Protein AF-A0A2C4PSQ2-F1 (afdb_monomer_lite)

Structure (mmCIF, N/CA/C/O backbone):
data_AF-A0A2C4PSQ2-F1
#
_entry.id   AF-A0A2C4PSQ2-F1
#
loop_
_atom_site.group_PDB
_atom_site.id
_atom_site.type_symbol
_atom_site.label_atom_id
_atom_site.label_alt_id
_atom_site.label_comp_id
_atom_site.label_asym_id
_atom_site.label_entity_id
_atom_site.label_seq_id
_atom_site.pdbx_PDB_ins_code
_atom_site.Cartn_x
_atom_site.Cartn_y
_atom_site.Cartn_z
_atom_site.occupancy
_atom_site.B_iso_or_equiv
_atom_site.auth_seq_id
_atom_site.auth_comp_id
_atom_site.auth_asym_id
_atom_site.auth_atom_id
_atom_site.pdbx_PDB_model_num
ATOM 1 N N . ALA A 1 1 ? -8.269 -7.373 3.427 1.00 80.31 1 ALA A N 1
ATOM 2 C CA . ALA A 1 1 ? -7.452 -6.134 3.402 1.00 80.31 1 ALA A CA 1
ATOM 3 C C . ALA A 1 1 ? -6.664 -5.934 2.092 1.00 80.31 1 ALA A C 1
ATOM 5 O O . ALA A 1 1 ? -6.588 -4.801 1.629 1.00 80.31 1 ALA A O 1
ATOM 6 N N . TYR A 1 2 ? -6.143 -6.992 1.452 1.00 86.56 2 TYR A N 1
ATOM 7 C CA . TYR A 1 2 ? -5.355 -6.899 0.207 1.00 86.56 2 TYR A CA 1
ATOM 8 C C . TYR A 1 2 ? -6.114 -6.241 -0.962 1.00 86.56 2 TYR A C 1
ATOM 10 O O . TYR A 1 2 ? -5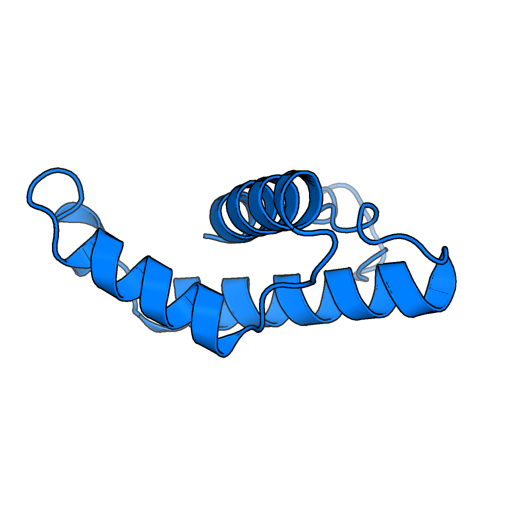.694 -5.209 -1.477 1.00 86.56 2 TYR A O 1
ATOM 18 N N . ASN A 1 3 ? -7.305 -6.752 -1.302 1.00 87.44 3 ASN A N 1
ATOM 19 C CA . ASN A 1 3 ? -8.130 -6.210 -2.396 1.00 87.44 3 ASN A CA 1
ATOM 20 C C . ASN A 1 3 ? -8.522 -4.739 -2.189 1.00 87.44 3 ASN A C 1
ATOM 22 O O . ASN A 1 3 ? -8.673 -3.985 -3.148 1.00 87.44 3 ASN A O 1
ATOM 26 N N . TYR A 1 4 ? -8.655 -4.309 -0.931 1.00 88.62 4 TYR A N 1
ATOM 27 C CA . TYR A 1 4 ? -8.880 -2.904 -0.610 1.00 88.62 4 TYR A CA 1
ATOM 28 C C . TYR A 1 4 ? -7.660 -2.046 -0.986 1.00 88.62 4 TYR A C 1
ATOM 3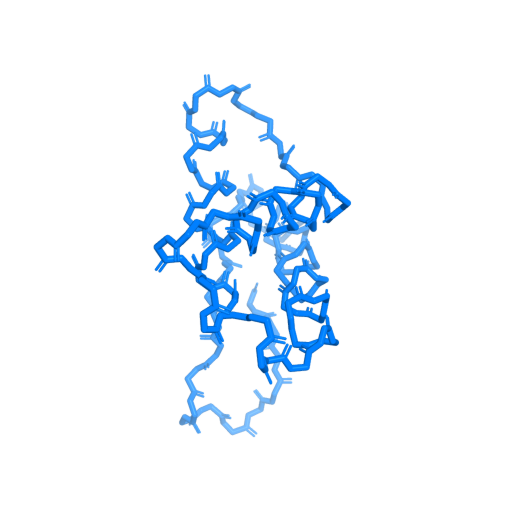0 O O . TYR A 1 4 ? -7.830 -0.996 -1.607 1.00 88.62 4 TYR A O 1
ATOM 38 N N . CYS A 1 5 ? -6.446 -2.507 -0.660 1.00 90.19 5 CYS A N 1
ATOM 39 C CA . CYS A 1 5 ? -5.198 -1.839 -1.034 1.00 90.19 5 CYS A CA 1
ATOM 40 C C . CYS A 1 5 ? -5.049 -1.756 -2.556 1.00 90.19 5 CYS A C 1
ATOM 42 O O . CYS A 1 5 ? -4.807 -0.666 -3.074 1.00 90.19 5 CYS A O 1
ATOM 44 N N . LYS A 1 6 ? -5.319 -2.864 -3.263 1.00 91.25 6 LYS A N 1
ATOM 45 C CA . LYS A 1 6 ? -5.337 -2.920 -4.730 1.00 91.25 6 LYS A CA 1
ATOM 46 C C . LYS A 1 6 ? -6.282 -1.889 -5.333 1.00 91.25 6 LYS A C 1
ATOM 48 O O . LYS A 1 6 ? -5.836 -0.989 -6.037 1.00 91.25 6 LYS A O 1
ATOM 53 N N . ARG A 1 7 ? -7.566 -1.933 -4.967 1.00 91.50 7 ARG A N 1
ATOM 54 C CA . ARG A 1 7 ? -8.581 -0.997 -5.478 1.00 91.50 7 ARG A CA 1
ATOM 55 C C . ARG A 1 7 ? -8.198 0.466 -5.239 1.00 91.50 7 ARG A C 1
ATOM 57 O O . ARG A 1 7 ? -8.406 1.312 -6.106 1.00 91.50 7 ARG A O 1
ATOM 64 N N . MET A 1 8 ? -7.660 0.774 -4.060 1.00 91.25 8 MET A N 1
ATOM 65 C CA . MET A 1 8 ? -7.237 2.132 -3.721 1.00 91.25 8 MET A CA 1
ATOM 66 C C . MET A 1 8 ? -6.038 2.589 -4.540 1.00 91.25 8 MET A C 1
ATOM 68 O O . MET A 1 8 ? -6.057 3.698 -5.070 1.00 91.25 8 MET A O 1
ATOM 72 N N . SER A 1 9 ? -5.015 1.745 -4.648 1.00 92.06 9 SER A N 1
ATOM 73 C CA . SER A 1 9 ? -3.818 2.058 -5.417 1.00 92.06 9 SER A CA 1
ATOM 74 C C . SER A 1 9 ? -4.110 2.162 -6.910 1.00 92.06 9 SER A C 1
ATOM 76 O O . SER A 1 9 ? -3.563 3.045 -7.558 1.00 92.06 9 SER A O 1
ATOM 78 N N . ASP A 1 10 ? -4.978 1.311 -7.456 1.00 91.56 10 ASP A N 1
ATOM 79 C CA . ASP A 1 10 ? -5.371 1.365 -8.866 1.00 91.56 10 ASP A CA 1
ATOM 80 C C . ASP A 1 10 ? -6.131 2.651 -9.172 1.00 91.56 10 ASP A C 1
ATOM 82 O O . ASP A 1 10 ? -5.817 3.335 -10.142 1.00 91.56 10 ASP A O 1
ATOM 86 N N . ARG A 1 11 ? -7.078 3.042 -8.309 1.00 93.25 11 ARG A N 1
ATOM 87 C CA . ARG A 1 11 ? -7.780 4.323 -8.453 1.00 93.25 11 ARG A CA 1
ATOM 88 C C . ARG A 1 11 ? -6.819 5.508 -8.370 1.00 93.25 11 ARG A C 1
ATOM 90 O O . ARG A 1 11 ? -6.940 6.439 -9.155 1.00 93.25 11 ARG A O 1
ATOM 97 N N . TYR A 1 12 ? -5.882 5.481 -7.427 1.00 92.50 12 TYR A N 1
ATOM 98 C CA . TYR A 1 12 ? -4.907 6.557 -7.265 1.00 92.50 12 TYR A CA 1
ATOM 99 C C . TYR A 1 12 ? -3.971 6.656 -8.475 1.00 92.50 12 TYR A C 1
ATOM 101 O O . TYR A 1 12 ? -3.744 7.745 -8.989 1.00 92.50 12 TYR A O 1
ATOM 109 N N . TYR A 1 13 ? -3.497 5.521 -8.986 1.00 91.88 13 TYR A N 1
ATOM 110 C CA . TYR A 1 13 ? -2.644 5.478 -10.169 1.00 91.88 13 TYR A CA 1
ATOM 111 C C . TYR A 1 13 ? -3.373 5.967 -11.425 1.00 91.88 13 TYR A C 1
ATOM 113 O O . TYR A 1 13 ? -2.805 6.743 -12.182 1.00 91.88 13 TYR A O 1
ATOM 121 N N . LYS A 1 14 ? -4.651 5.602 -11.604 1.00 92.06 14 LYS A N 1
ATOM 122 C CA . LYS A 1 14 ? -5.484 6.110 -12.708 1.00 92.06 14 LYS A CA 1
ATOM 123 C C . LYS A 1 14 ? -5.664 7.632 -12.680 1.00 92.06 14 LYS A C 1
ATOM 125 O O . LYS A 1 14 ? -5.765 8.235 -13.736 1.00 92.06 14 LYS A O 1
ATOM 130 N N . LEU A 1 15 ? -5.730 8.237 -11.492 1.00 93.81 15 LEU A N 1
ATOM 131 C CA . LEU A 1 15 ? -5.959 9.679 -11.340 1.00 93.81 15 LEU A CA 1
ATOM 132 C C . LEU A 1 15 ? -4.670 10.508 -11.376 1.00 93.81 15 LEU A C 1
ATOM 134 O O . LEU A 1 15 ? -4.684 11.623 -11.879 1.00 93.81 15 LEU A O 1
ATOM 138 N N . PHE A 1 16 ? -3.576 9.992 -10.811 1.00 92.12 16 PHE A N 1
ATOM 139 C CA . PHE A 1 16 ? -2.361 10.777 -10.562 1.00 92.12 16 PHE A CA 1
ATOM 140 C C . PHE A 1 16 ? -1.110 10.234 -11.260 1.00 92.12 16 PHE A C 1
ATOM 142 O O . PHE A 1 16 ? -0.048 10.837 -11.135 1.00 92.12 16 PHE A O 1
ATOM 149 N N . GLY A 1 17 ? -1.182 9.065 -11.906 1.00 89.62 17 GLY A N 1
ATOM 150 C CA . GLY A 1 17 ? -0.028 8.396 -12.522 1.00 89.62 17 GLY A CA 1
ATOM 151 C C . GLY A 1 17 ? 1.044 7.925 -11.529 1.00 89.62 17 GLY A C 1
ATOM 152 O O . GLY A 1 17 ? 2.125 7.509 -11.934 1.00 89.62 17 GLY A O 1
ATOM 153 N N . LYS A 1 18 ? 0.773 7.989 -10.218 1.00 89.44 18 LYS A N 1
ATOM 154 C CA . LYS A 1 18 ? 1.747 7.730 -9.144 1.00 89.44 18 LYS A CA 1
ATOM 155 C C . LYS A 1 18 ? 1.376 6.505 -8.317 1.00 89.44 18 LYS A C 1
ATOM 157 O O . LYS A 1 18 ? 0.200 6.192 -8.131 1.00 89.44 18 LYS A O 1
ATOM 162 N N . SER A 1 19 ? 2.384 5.791 -7.821 1.00 86.75 19 SER A N 1
ATOM 163 C CA . SER A 1 19 ? 2.186 4.678 -6.891 1.00 86.75 19 SER A CA 1
ATOM 164 C C . SER A 1 19 ? 1.852 5.190 -5.486 1.00 86.75 19 SER A C 1
ATOM 166 O O . SER A 1 19 ? 2.255 6.280 -5.082 1.00 86.75 19 SER A O 1
ATOM 168 N N . VAL A 1 20 ? 1.087 4.398 -4.732 1.00 90.69 20 VAL A N 1
ATOM 169 C CA . VAL A 1 20 ? 0.792 4.677 -3.322 1.00 90.69 20 VAL A CA 1
ATOM 170 C C . VAL A 1 20 ? 1.733 3.844 -2.470 1.00 90.69 20 VAL A C 1
ATOM 172 O O . VAL A 1 20 ? 1.790 2.631 -2.644 1.00 90.69 20 VAL A O 1
ATOM 175 N N . SER A 1 21 ? 2.436 4.476 -1.532 1.00 91.25 21 SER A N 1
ATOM 176 C CA . SER A 1 21 ? 3.330 3.757 -0.625 1.00 91.25 21 SER A CA 1
ATOM 177 C C . SER A 1 21 ? 2.566 2.891 0.380 1.00 91.25 21 SER A C 1
ATOM 179 O O . SER A 1 21 ? 1.465 3.240 0.824 1.00 91.25 21 SER A O 1
ATOM 181 N N . GLN A 1 22 ? 3.199 1.803 0.828 1.00 93.31 22 GLN A N 1
ATOM 182 C CA . GLN A 1 22 ? 2.726 0.968 1.939 1.00 93.31 22 GLN A CA 1
ATOM 183 C C . GLN A 1 22 ? 2.224 1.793 3.141 1.00 93.31 22 GLN A C 1
ATOM 185 O O . GLN A 1 22 ? 1.136 1.545 3.664 1.00 93.31 22 GLN A O 1
ATOM 190 N N . LEU A 1 23 ? 2.996 2.792 3.586 1.00 92.69 23 LEU A N 1
ATOM 191 C CA . LEU A 1 23 ? 2.639 3.615 4.745 1.00 92.69 23 LEU A CA 1
ATOM 192 C C . LEU A 1 23 ? 1.373 4.445 4.486 1.00 92.69 23 LEU A C 1
ATOM 194 O O . LEU A 1 23 ? 0.528 4.586 5.373 1.00 92.69 23 LEU A O 1
ATOM 198 N N . ALA A 1 24 ? 1.209 4.974 3.272 1.00 92.12 24 ALA A N 1
ATOM 199 C CA . ALA A 1 24 ? 0.008 5.711 2.893 1.00 92.12 24 ALA A CA 1
ATOM 200 C C . ALA A 1 24 ? -1.233 4.801 2.867 1.00 92.12 24 ALA A C 1
ATOM 202 O O . ALA A 1 24 ? -2.297 5.205 3.350 1.00 92.12 24 ALA A O 1
ATOM 203 N N . LEU A 1 25 ? -1.096 3.557 2.388 1.00 92.00 25 LEU A N 1
ATOM 204 C CA . LEU A 1 25 ? -2.162 2.548 2.433 1.00 92.00 25 LEU A CA 1
ATOM 205 C C . LEU A 1 25 ? -2.570 2.222 3.876 1.00 92.00 25 LEU A C 1
ATOM 207 O O . LEU A 1 25 ? -3.761 2.250 4.196 1.00 92.00 25 LEU A O 1
ATOM 211 N N . GLN A 1 26 ? -1.596 2.016 4.767 1.00 92.50 26 GLN A N 1
ATOM 212 C CA . GLN A 1 26 ? -1.842 1.758 6.190 1.00 92.50 26 GLN A CA 1
ATOM 213 C C . GLN A 1 26 ? -2.536 2.942 6.875 1.00 92.50 26 GLN A C 1
ATOM 215 O O . GLN A 1 26 ? -3.582 2.761 7.498 1.00 92.50 26 GLN A O 1
ATOM 220 N N . LYS A 1 27 ? -2.039 4.176 6.687 1.00 92.44 27 LYS A N 1
ATOM 221 C CA . LYS A 1 27 ? -2.672 5.396 7.228 1.00 92.44 27 LYS A CA 1
ATOM 222 C C . LYS A 1 27 ? -4.125 5.529 6.767 1.00 92.44 27 LYS A C 1
ATOM 224 O O . LYS A 1 27 ? -5.005 5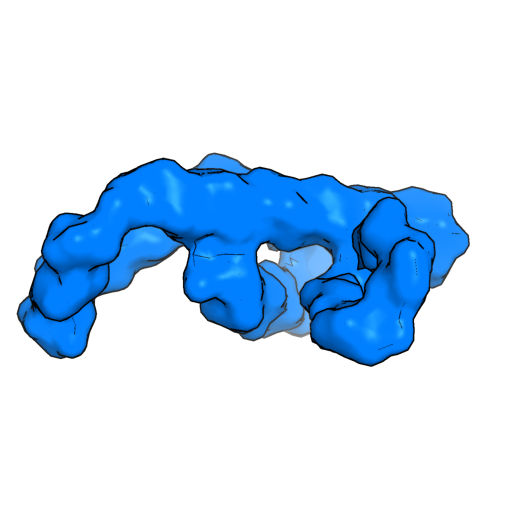.890 7.550 1.00 92.44 27 LYS A O 1
ATOM 229 N N . ARG A 1 28 ? -4.401 5.225 5.495 1.00 90.75 28 ARG A N 1
ATOM 230 C CA . ARG A 1 28 ? -5.760 5.251 4.941 1.00 90.75 28 ARG A CA 1
ATOM 231 C C . ARG A 1 28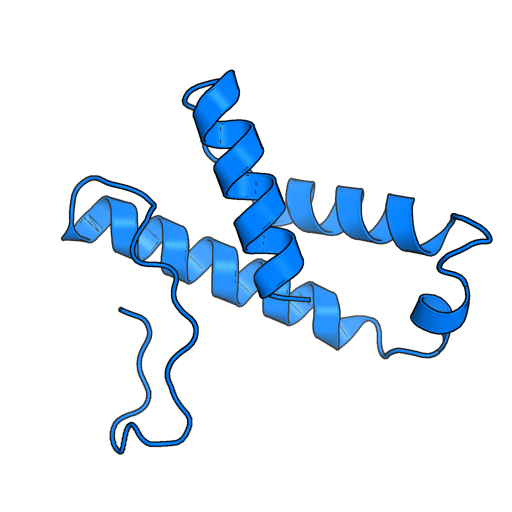 ? -6.650 4.180 5.574 1.00 90.75 28 ARG A C 1
ATOM 233 O O . ARG A 1 28 ? -7.809 4.468 5.863 1.00 90.75 28 ARG A O 1
ATOM 240 N N . PHE A 1 29 ? -6.118 2.983 5.813 1.00 88.62 29 PHE A N 1
ATOM 241 C CA . PHE A 1 29 ? -6.838 1.906 6.490 1.00 88.62 29 PHE A CA 1
ATOM 242 C C . PHE A 1 29 ? -7.201 2.290 7.931 1.00 88.62 29 PHE A C 1
ATOM 244 O O . PHE A 1 29 ? -8.354 2.146 8.334 1.00 88.62 29 PHE A O 1
ATOM 251 N N . THR A 1 30 ? -6.272 2.896 8.676 1.00 90.00 30 THR A N 1
ATOM 252 C CA . THR A 1 30 ? -6.535 3.420 10.027 1.00 90.00 30 THR A CA 1
ATOM 253 C C . THR A 1 30 ? -7.654 4.462 10.023 1.00 90.00 30 THR A C 1
ATOM 255 O O . THR A 1 30 ? -8.539 4.418 10.874 1.00 90.00 30 THR A O 1
ATOM 258 N N . LYS A 1 31 ? -7.683 5.366 9.032 1.00 91.69 31 LYS A N 1
ATOM 259 C CA . LYS A 1 31 ? -8.786 6.333 8.873 1.00 91.69 31 LYS A CA 1
ATOM 260 C C . LYS A 1 31 ? -10.140 5.655 8.625 1.00 91.69 31 LYS A C 1
ATOM 262 O O . LYS A 1 31 ? -11.161 6.190 9.040 1.00 91.69 31 LYS A O 1
ATOM 267 N N . ILE A 1 32 ? -10.167 4.499 7.960 1.00 89.81 32 ILE A N 1
ATOM 268 C CA . ILE A 1 32 ? -11.399 3.727 7.740 1.00 89.81 32 ILE A CA 1
ATOM 269 C C . ILE A 1 32 ? -11.870 3.055 9.022 1.00 89.81 32 ILE A C 1
ATOM 271 O O . ILE A 1 32 ? -13.053 3.163 9.326 1.00 89.81 32 ILE A O 1
ATOM 275 N N . LYS A 1 33 ? -10.959 2.447 9.796 1.00 87.38 33 LYS A N 1
ATOM 276 C CA . LYS A 1 33 ? -11.286 1.814 11.088 1.00 87.38 33 LYS A CA 1
ATOM 277 C C . LYS A 1 33 ? -11.941 2.778 12.088 1.00 87.38 33 LYS A C 1
ATOM 279 O O . LYS A 1 33 ? -12.666 2.338 12.969 1.00 87.38 33 LYS A O 1
ATOM 284 N N . LYS A 1 34 ? -11.695 4.087 11.961 1.00 90.31 34 LYS A N 1
ATOM 285 C CA . LYS A 1 34 ? -12.295 5.124 12.819 1.00 90.31 34 LYS A CA 1
ATOM 286 C C . LYS A 1 34 ? -13.746 5.480 12.465 1.00 90.31 34 LYS A C 1
ATOM 288 O O . LYS A 1 34 ? -14.385 6.197 13.223 1.00 90.31 34 LYS A O 1
ATOM 293 N N . ARG A 1 35 ? -14.271 5.051 11.314 1.00 93.12 35 ARG A N 1
ATOM 294 C CA . ARG A 1 35 ? -15.637 5.398 10.884 1.00 93.12 35 ARG A CA 1
ATOM 295 C C . ARG A 1 35 ? -16.647 4.424 11.495 1.00 93.12 35 ARG A C 1
ATOM 297 O O . ARG A 1 35 ? -16.440 3.220 11.384 1.00 93.12 35 ARG A O 1
ATOM 304 N N . LYS A 1 36 ? -17.782 4.937 11.992 1.00 91.81 36 LYS A N 1
ATOM 305 C CA . LYS A 1 36 ? -18.854 4.148 12.638 1.00 91.81 36 LYS A CA 1
ATOM 306 C C . LYS A 1 36 ? -19.301 2.925 11.817 1.00 91.81 36 LYS A C 1
ATOM 308 O O . LYS A 1 36 ? -19.379 1.816 12.321 1.00 91.81 36 LYS A O 1
ATOM 313 N N . LYS A 1 37 ? -19.468 3.096 10.498 1.00 93.75 37 LYS A N 1
ATOM 314 C CA . LYS A 1 37 ? -19.830 2.014 9.554 1.00 93.75 37 LYS A CA 1
ATOM 315 C C . LYS A 1 37 ? -18.851 0.823 9.543 1.00 93.75 37 LYS A C 1
ATOM 317 O O . LYS A 1 37 ? -19.219 -0.268 9.121 1.00 93.75 37 LYS A O 1
ATOM 322 N N . TYR A 1 38 ? -17.599 1.035 9.939 1.00 89.69 38 TYR A N 1
ATOM 323 C CA . TYR A 1 38 ? -16.544 0.026 9.902 1.00 89.69 38 TYR A CA 1
ATOM 324 C C . TYR A 1 38 ? -16.014 -0.317 11.300 1.00 89.69 38 TYR A C 1
ATOM 326 O O . TYR A 1 38 ? -14.878 -0.773 11.413 1.00 89.69 38 TYR A O 1
ATOM 334 N N . GLU A 1 39 ? -16.797 -0.096 12.360 1.00 89.38 39 GLU A N 1
ATOM 335 C CA . GLU A 1 39 ? -16.356 -0.403 13.728 1.00 89.38 39 GLU A CA 1
ATOM 336 C C . GLU A 1 39 ? -16.020 -1.870 13.945 1.00 89.38 39 GLU A C 1
ATOM 338 O O . GLU A 1 39 ? -15.039 -2.145 14.622 1.0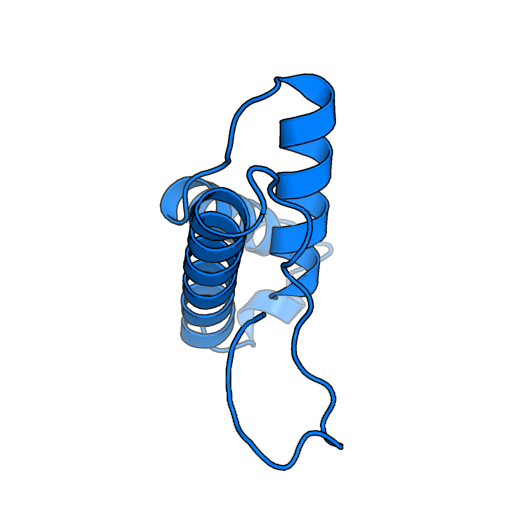0 89.38 39 GLU A O 1
ATOM 343 N N . TRP A 1 40 ? -16.709 -2.786 13.265 1.00 89.69 40 TRP A N 1
ATOM 344 C CA . TRP A 1 40 ? -16.387 -4.217 13.253 1.00 89.69 40 TRP A CA 1
ATOM 345 C C . TRP A 1 40 ? -14.943 -4.524 12.799 1.00 89.69 40 TRP A C 1
ATOM 347 O O . TRP A 1 40 ? -14.400 -5.586 13.081 1.00 89.69 40 TRP A O 1
ATOM 357 N N . LEU A 1 41 ? -14.262 -3.598 12.104 1.00 87.75 41 LEU A N 1
ATOM 358 C CA . LEU A 1 41 ? -12.839 -3.758 11.776 1.00 87.75 41 LEU A CA 1
ATOM 359 C C . LEU A 1 41 ? -11.923 -3.596 12.998 1.00 87.75 41 LEU A C 1
ATOM 361 O O . LEU A 1 41 ? -10.729 -3.898 12.891 1.00 87.75 41 LEU A O 1
ATOM 365 N N . LYS A 1 42 ? -12.415 -3.043 14.116 1.00 86.38 42 LYS A N 1
ATOM 366 C CA . LYS A 1 42 ? -11.662 -2.911 15.372 1.00 86.38 42 LYS A CA 1
ATOM 367 C C . LYS A 1 42 ? -11.339 -4.287 15.951 1.00 86.38 42 LYS A C 1
ATOM 369 O O . LYS A 1 42 ? -10.198 -4.467 16.362 1.00 86.38 42 LYS A O 1
ATOM 374 N N . ASP A 1 43 ? -12.264 -5.235 15.819 1.00 88.94 43 ASP A N 1
ATOM 375 C CA . ASP A 1 43 ? -12.145 -6.612 16.320 1.00 88.94 43 ASP A CA 1
ATOM 376 C C . ASP A 1 43 ? -11.157 -7.461 15.504 1.00 88.94 43 ASP A C 1
ATOM 378 O O . ASP A 1 43 ? -10.665 -8.494 15.950 1.00 88.94 43 ASP A O 1
ATOM 382 N N . ILE A 1 44 ? -10.800 -7.006 14.299 1.00 85.50 44 ILE A N 1
ATOM 383 C CA . ILE A 1 44 ? -9.777 -7.652 13.476 1.00 85.50 44 ILE A CA 1
ATOM 384 C C . ILE A 1 44 ? -8.382 -7.268 13.970 1.00 85.50 44 ILE A C 1
ATOM 386 O O . ILE A 1 44 ? -8.040 -6.080 14.058 1.00 85.50 44 ILE A O 1
ATOM 390 N N . ASN A 1 45 ? -7.535 -8.287 14.147 1.00 88.81 45 ASN A N 1
ATOM 391 C CA . ASN A 1 45 ? -6.120 -8.137 14.473 1.00 88.81 45 ASN A CA 1
ATOM 392 C C . ASN A 1 45 ? -5.434 -7.114 13.545 1.00 88.81 45 ASN A C 1
ATOM 394 O O . ASN A 1 45 ? -5.452 -7.230 12.315 1.00 88.81 45 ASN A O 1
ATOM 398 N N . ALA A 1 46 ? -4.790 -6.113 14.149 1.00 86.88 46 ALA A N 1
ATOM 399 C CA . ALA A 1 46 ? -4.105 -5.029 13.451 1.00 86.88 46 ALA A CA 1
ATOM 400 C C . ALA A 1 46 ? -2.971 -5.503 12.519 1.00 86.88 46 ALA A C 1
ATOM 402 O O . ALA A 1 46 ? -2.630 -4.792 11.568 1.00 86.88 46 ALA A O 1
ATOM 403 N N . GLN A 1 47 ? -2.423 -6.703 12.735 1.00 89.81 47 GLN A N 1
ATOM 404 C CA . GLN A 1 47 ? -1.397 -7.290 11.870 1.00 89.81 47 GLN A CA 1
ATOM 405 C C . GLN A 1 47 ? -1.937 -7.659 10.483 1.00 89.81 47 GLN A C 1
ATOM 407 O O . GLN A 1 47 ? -1.227 -7.503 9.492 1.00 89.81 47 GLN A O 1
ATOM 412 N N . VAL A 1 48 ? -3.210 -8.053 10.372 1.00 89.38 48 VAL A N 1
ATOM 413 C CA . VAL A 1 48 ? -3.829 -8.465 9.098 1.00 89.38 48 VAL A CA 1
ATOM 414 C C . VAL A 1 48 ? -3.772 -7.355 8.033 1.00 89.38 48 VAL A C 1
ATOM 416 O O . VAL A 1 48 ? -3.256 -7.596 6.939 1.00 89.38 48 VAL A O 1
ATOM 419 N N . PRO A 1 49 ? -4.254 -6.120 8.284 1.00 89.25 49 PRO A N 1
ATOM 420 C CA . PRO A 1 49 ? -4.139 -5.042 7.304 1.00 89.25 49 PRO A CA 1
ATOM 421 C C . PRO A 1 49 ? -2.703 -4.545 7.107 1.00 89.25 49 PRO A C 1
ATOM 423 O O . PRO A 1 49 ? -2.380 -4.073 6.013 1.00 89.25 49 PRO A O 1
ATOM 426 N N . LYS A 1 50 ? -1.834 -4.667 8.121 1.00 91.00 50 LYS A N 1
ATOM 427 C CA . LYS A 1 50 ? -0.414 -4.303 8.017 1.00 91.00 50 LYS A CA 1
ATOM 428 C C . LYS A 1 50 ? 0.303 -5.213 7.020 1.00 91.00 50 LYS A C 1
ATOM 430 O O . LYS A 1 50 ? 0.915 -4.701 6.082 1.00 91.00 50 LYS A O 1
ATOM 435 N N . GLN A 1 51 ? 0.143 -6.527 7.180 1.00 91.50 51 GLN A N 1
ATOM 436 C CA . GLN A 1 51 ? 0.708 -7.538 6.292 1.00 91.50 51 GLN A CA 1
ATOM 437 C C . GLN A 1 51 ? 0.124 -7.420 4.885 1.00 91.50 51 GLN A C 1
ATOM 439 O O . GLN A 1 51 ? 0.871 -7.292 3.925 1.00 91.50 51 GLN A O 1
ATOM 444 N N . ALA A 1 52 ? -1.199 -7.294 4.758 1.00 90.56 52 ALA A N 1
ATOM 445 C CA . ALA A 1 52 ? -1.831 -7.145 3.450 1.00 90.56 52 ALA A CA 1
ATOM 446 C C . ALA A 1 52 ? -1.367 -5.895 2.678 1.00 90.56 52 ALA A C 1
ATOM 448 O O . ALA A 1 52 ? -1.272 -5.931 1.453 1.00 90.56 52 ALA A O 1
ATOM 449 N N . SER A 1 53 ? -1.089 -4.786 3.377 1.00 92.31 53 SER A N 1
ATOM 450 C CA . SER A 1 53 ? -0.532 -3.576 2.754 1.00 92.31 53 SER A CA 1
ATOM 451 C C . SER A 1 53 ? 0.902 -3.799 2.272 1.00 92.31 53 SER A C 1
ATOM 453 O O . SER A 1 53 ? 1.267 -3.294 1.214 1.00 92.31 53 SER A O 1
ATOM 455 N N . LYS A 1 54 ? 1.703 -4.549 3.042 1.00 92.50 54 LYS A N 1
ATOM 456 C CA . LYS A 1 54 ? 3.081 -4.917 2.695 1.00 92.50 54 LYS A CA 1
ATOM 457 C C . LYS A 1 54 ? 3.109 -5.851 1.484 1.00 92.50 54 LYS A C 1
ATOM 459 O O . LYS A 1 54 ? 3.773 -5.538 0.506 1.00 92.50 54 LYS A O 1
ATOM 464 N N . ASP A 1 55 ? 2.323 -6.925 1.513 1.00 91.06 55 ASP A N 1
ATOM 465 C CA . ASP A 1 55 ? 2.238 -7.898 0.417 1.00 91.06 55 ASP A CA 1
ATOM 466 C C . ASP A 1 55 ? 1.815 -7.229 -0.893 1.00 91.06 55 ASP A C 1
ATOM 468 O O . ASP A 1 55 ? 2.364 -7.509 -1.958 1.00 91.06 55 ASP A O 1
ATOM 472 N N . PHE A 1 56 ? 0.848 -6.309 -0.824 1.00 92.00 56 PHE A N 1
ATOM 473 C CA . PHE A 1 56 ? 0.405 -5.560 -1.993 1.00 92.00 56 PHE A CA 1
ATOM 474 C C . PHE A 1 56 ? 1.486 -4.610 -2.531 1.00 92.00 56 PHE A C 1
ATOM 476 O O . PHE A 1 56 ? 1.707 -4.572 -3.739 1.00 92.00 56 PHE A O 1
ATOM 483 N N . ASP A 1 57 ? 2.158 -3.850 -1.660 1.00 92.56 57 ASP A N 1
ATOM 484 C CA . ASP A 1 57 ? 3.233 -2.931 -2.061 1.00 92.56 57 ASP A CA 1
ATOM 485 C C . ASP A 1 57 ? 4.384 -3.689 -2.740 1.00 92.56 57 ASP A C 1
ATOM 487 O O . ASP A 1 57 ? 4.838 -3.291 -3.816 1.00 92.56 57 ASP A O 1
ATOM 491 N N . THR A 1 58 ? 4.781 -4.835 -2.178 1.00 91.62 58 THR A N 1
ATOM 492 C CA . THR A 1 58 ? 5.774 -5.737 -2.775 1.00 91.62 58 THR A CA 1
ATOM 493 C C . THR A 1 58 ? 5.321 -6.256 -4.138 1.00 91.62 58 THR A C 1
ATOM 495 O O . THR A 1 58 ? 6.063 -6.118 -5.111 1.00 91.62 58 THR A O 1
ATOM 498 N N . ALA A 1 59 ? 4.097 -6.784 -4.248 1.00 90.94 59 ALA A N 1
ATOM 499 C CA . ALA A 1 59 ? 3.564 -7.271 -5.521 1.00 90.94 59 ALA A CA 1
ATOM 500 C C . ALA A 1 59 ? 3.535 -6.160 -6.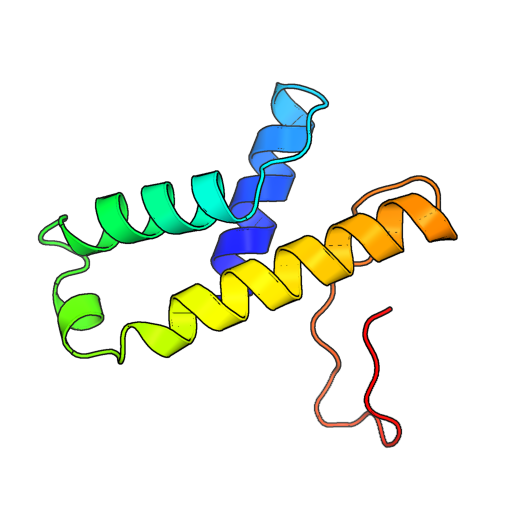581 1.00 90.94 59 ALA A C 1
ATOM 502 O O . ALA A 1 59 ? 3.946 -6.360 -7.720 1.00 90.94 59 ALA A O 1
ATOM 503 N N . ARG A 1 60 ? 3.120 -4.943 -6.208 1.00 91.44 60 ARG A N 1
ATOM 504 C CA . ARG A 1 60 ? 3.058 -3.819 -7.148 1.00 91.44 60 ARG A CA 1
ATOM 505 C C . ARG A 1 60 ? 4.444 -3.388 -7.618 1.00 91.44 60 ARG A C 1
ATOM 507 O O . ARG A 1 60 ? 4.620 -3.116 -8.804 1.00 91.44 60 ARG A O 1
ATOM 514 N N . LYS A 1 61 ? 5.432 -3.356 -6.722 1.00 91.56 61 LYS A N 1
ATOM 515 C CA . LYS A 1 61 ? 6.835 -3.091 -7.079 1.00 91.56 61 LYS A CA 1
ATOM 516 C C . LYS A 1 61 ? 7.387 -4.152 -8.028 1.00 91.56 61 LYS A C 1
ATOM 518 O O . LYS A 1 61 ? 8.014 -3.797 -9.023 1.00 91.56 61 LYS A O 1
ATOM 523 N N . HIS A 1 62 ? 7.125 -5.430 -7.758 1.00 91.00 62 HIS A N 1
ATOM 524 C CA . HIS A 1 62 ? 7.521 -6.526 -8.645 1.00 91.00 62 HIS A CA 1
ATOM 525 C C . HIS A 1 62 ? 6.859 -6.411 -10.017 1.00 91.00 62 HIS A C 1
ATOM 527 O O . HIS A 1 62 ? 7.552 -6.508 -11.027 1.00 91.00 62 HIS A O 1
ATOM 533 N N . SER A 1 63 ? 5.563 -6.097 -10.056 1.00 90.69 63 SER A N 1
ATOM 534 C CA . SER A 1 63 ? 4.832 -5.850 -11.296 1.00 90.69 63 SER A CA 1
ATOM 535 C C . SER A 1 63 ? 5.504 -4.757 -12.131 1.00 90.69 63 SER A C 1
ATOM 537 O O . SER A 1 63 ? 5.797 -4.970 -13.307 1.00 90.69 63 SER A O 1
ATOM 539 N N . PHE A 1 64 ? 5.820 -3.607 -11.520 1.00 90.75 64 PHE A N 1
ATOM 540 C CA . PHE A 1 64 ? 6.500 -2.518 -12.225 1.00 90.75 64 PHE A CA 1
ATOM 541 C C . PHE A 1 64 ? 7.900 -2.916 -12.699 1.00 90.75 64 PHE A C 1
ATOM 543 O O . PHE A 1 64 ? 8.272 -2.580 -13.819 1.00 90.75 64 PHE A O 1
ATOM 550 N N . LYS A 1 65 ? 8.658 -3.660 -11.885 1.00 92.00 65 LYS A N 1
ATOM 551 C CA . LYS A 1 65 ? 10.000 -4.133 -12.250 1.00 92.00 65 LYS A CA 1
ATOM 552 C C . LYS A 1 65 ? 9.968 -5.121 -13.421 1.00 92.00 65 LYS A C 1
ATOM 554 O O . LYS A 1 65 ? 10.826 -5.045 -14.291 1.00 92.00 65 LYS A O 1
ATOM 559 N N . LYS A 1 66 ? 9.006 -6.047 -13.437 1.00 92.44 66 LYS A N 1
ATOM 560 C CA . LYS A 1 66 ? 8.956 -7.162 -14.394 1.00 92.44 66 LYS A CA 1
ATOM 561 C C . LYS A 1 66 ? 8.197 -6.828 -15.677 1.00 92.44 66 LYS A C 1
ATOM 563 O O . LYS A 1 66 ? 8.683 -7.128 -16.759 1.00 92.44 66 LYS A O 1
ATOM 568 N N . TYR A 1 67 ? 7.030 -6.195 -15.569 1.00 88.94 67 TYR A N 1
ATOM 569 C CA . TYR A 1 67 ? 6.129 -5.952 -16.707 1.00 88.94 67 TYR A CA 1
ATOM 570 C C . TYR A 1 67 ? 6.014 -4.473 -17.083 1.00 88.94 67 TYR A C 1
ATOM 572 O O . TYR A 1 67 ? 5.180 -4.114 -17.914 1.00 88.94 67 TYR A O 1
ATOM 580 N N . LYS A 1 68 ? 6.807 -3.594 -16.449 1.00 89.50 68 LYS A N 1
ATOM 581 C CA . LYS A 1 68 ? 6.782 -2.133 -16.657 1.00 89.50 68 LYS A CA 1
ATOM 582 C C . LYS A 1 68 ? 5.411 -1.488 -16.384 1.00 89.50 68 LYS A C 1
ATOM 584 O O . LYS A 1 68 ? 5.165 -0.353 -16.776 1.00 89.50 68 LYS A O 1
ATOM 589 N N . ASN A 1 69 ? 4.520 -2.186 -15.678 1.00 86.69 69 ASN A N 1
ATOM 590 C CA . ASN A 1 69 ? 3.193 -1.712 -15.291 1.00 86.69 69 ASN A CA 1
ATOM 591 C C . ASN A 1 69 ? 2.821 -2.248 -13.897 1.00 86.69 69 ASN A C 1
ATOM 593 O O . ASN A 1 69 ? 3.427 -3.200 -13.420 1.00 86.69 69 ASN A O 1
ATOM 597 N N . GLY A 1 70 ? 1.832 -1.652 -13.226 1.00 85.62 70 GLY A N 1
ATOM 598 C CA . GLY A 1 70 ? 1.466 -1.993 -11.842 1.00 85.62 70 GLY A CA 1
ATOM 599 C C . GLY A 1 70 ? 0.276 -2.946 -11.682 1.00 85.62 70 GLY A C 1
ATOM 600 O O . GLY A 1 70 ? -0.295 -2.999 -10.589 1.00 85.62 70 GLY A O 1
ATOM 601 N N . TYR A 1 71 ? -0.162 -3.623 -12.747 1.00 85.44 71 TYR A N 1
ATOM 602 C CA . TYR A 1 71 ? -1.437 -4.350 -12.770 1.00 85.44 71 TYR A CA 1
ATOM 603 C C . TYR A 1 71 ? -1.325 -5.833 -12.392 1.00 85.44 71 TYR A C 1
ATOM 605 O O . TYR A 1 71 ? -2.328 -6.436 -12.001 1.00 85.44 71 TYR A O 1
ATOM 613 N N . HIS A 1 72 ? -0.119 -6.402 -12.399 1.00 84.56 72 HIS A N 1
ATOM 614 C CA . HIS A 1 72 ? 0.152 -7.792 -12.024 1.00 84.56 72 HIS A CA 1
ATOM 615 C C . HIS A 1 72 ? 0.274 -7.905 -10.500 1.00 84.56 72 HIS A C 1
ATOM 617 O O . HIS A 1 72 ? 1.326 -8.132 -9.930 1.00 84.56 72 HIS A O 1
ATOM 623 N N . THR A 1 73 ? -0.839 -7.647 -9.816 1.00 85.06 73 THR A N 1
ATOM 624 C CA . THR A 1 73 ? -0.939 -7.629 -8.345 1.00 85.06 73 THR A CA 1
ATOM 625 C C . THR A 1 73 ? -2.078 -8.520 -7.867 1.00 85.06 73 THR A C 1
ATOM 627 O O . THR A 1 73 ? -2.819 -8.202 -6.939 1.00 85.06 73 THR A O 1
ATOM 630 N N . SER A 1 74 ? -2.309 -9.614 -8.584 1.00 71.25 74 SER A N 1
ATOM 631 C CA . SER A 1 74 ? -3.333 -10.591 -8.234 1.00 71.25 74 SER A CA 1
ATOM 632 C C . SER A 1 74 ? -2.831 -11.449 -7.079 1.00 71.25 74 SER A C 1
ATOM 634 O O . SER A 1 74 ? -1.727 -11.985 -7.135 1.00 71.25 74 SER A O 1
ATOM 636 N N . TYR A 1 75 ? -3.648 -11.593 -6.035 1.00 67.12 75 TYR A N 1
ATOM 637 C CA . TYR A 1 75 ? -3.405 -12.615 -5.022 1.00 67.12 75 TYR A CA 1
ATOM 638 C C . TYR A 1 75 ? -3.535 -13.990 -5.693 1.00 67.12 75 TYR A C 1
ATOM 640 O O . TYR A 1 75 ? -4.493 -14.198 -6.443 1.00 67.12 75 TYR A O 1
ATOM 648 N N . LYS A 1 76 ? -2.566 -14.891 -5.477 1.00 63.34 76 LYS A N 1
ATOM 649 C CA . LYS A 1 76 ? -2.574 -16.222 -6.103 1.00 63.34 76 LYS A CA 1
ATOM 650 C C . LYS A 1 76 ? -3.837 -16.998 -5.741 1.00 63.34 76 LYS A C 1
ATOM 652 O O . LYS A 1 76 ? -4.397 -16.841 -4.654 1.00 63.34 76 LYS A O 1
ATOM 657 N N . SER A 1 77 ? -4.278 -17.842 -6.666 1.00 59.78 77 SER A N 1
ATOM 658 C CA . SER A 1 77 ? -5.402 -18.737 -6.418 1.00 59.78 77 SER A CA 1
ATOM 659 C C . SER A 1 77 ? -4.963 -19.838 -5.454 1.00 59.78 77 SER A C 1
ATOM 661 O O . SER A 1 77 ? -3.835 -20.315 -5.531 1.00 59.78 77 SER A O 1
ATOM 663 N N . LYS A 1 78 ? -5.867 -20.318 -4.590 1.00 57.84 78 LYS A N 1
ATOM 664 C CA . LYS A 1 78 ? -5.622 -21.497 -3.731 1.00 57.84 78 LYS A CA 1
ATOM 665 C C . LYS A 1 78 ? -5.206 -22.752 -4.519 1.00 57.84 78 LYS A C 1
ATOM 667 O O . LYS A 1 78 ? -4.698 -23.690 -3.924 1.00 57.84 78 LYS A O 1
ATOM 672 N N . LYS A 1 79 ? -5.462 -22.776 -5.831 1.00 65.75 79 LYS A N 1
ATOM 673 C CA . LYS A 1 79 ? -5.146 -23.880 -6.747 1.00 65.75 79 LYS A CA 1
ATOM 674 C C . LYS A 1 79 ? -3.693 -23.874 -7.246 1.00 65.75 79 LYS A C 1
ATOM 676 O O . LYS A 1 79 ? -3.292 -24.806 -7.930 1.00 65.75 79 LYS A O 1
ATOM 681 N N . ASP A 1 80 ? -2.918 -22.835 -6.943 1.00 62.31 80 ASP A N 1
ATOM 682 C CA . ASP A 1 80 ? -1.533 -22.730 -7.393 1.00 62.31 80 ASP A CA 1
ATOM 683 C C . ASP A 1 80 ? -0.587 -23.498 -6.453 1.00 62.31 80 ASP A C 1
ATOM 685 O O . ASP A 1 80 ? -0.376 -23.098 -5.311 1.00 62.31 80 ASP A O 1
ATOM 689 N N . LEU A 1 81 ? 0.020 -24.574 -6.961 1.00 56.22 81 LEU A N 1
ATOM 690 C CA . LEU A 1 81 ? 0.897 -25.487 -6.207 1.00 56.22 81 LEU A CA 1
ATOM 691 C C . LEU A 1 81 ? 2.232 -24.861 -5.753 1.00 56.22 81 LEU A C 1
ATOM 693 O O . LEU A 1 81 ? 2.832 -25.321 -4.788 1.00 56.22 81 LEU A O 1
ATOM 697 N N . ILE A 1 82 ? 2.704 -23.807 -6.428 1.00 55.47 82 ILE A N 1
ATOM 698 C CA . ILE A 1 82 ? 3.961 -23.106 -6.108 1.00 55.47 82 ILE A CA 1
ATOM 699 C C . ILE A 1 82 ? 3.619 -21.723 -5.558 1.00 55.47 82 ILE A C 1
ATOM 701 O O . ILE A 1 82 ? 2.999 -20.916 -6.249 1.00 55.47 82 ILE A O 1
ATOM 705 N N . GLN A 1 83 ? 4.024 -21.404 -4.333 1.00 54.69 83 GLN A N 1
ATOM 706 C CA . GLN A 1 83 ? 3.687 -20.130 -3.697 1.00 54.69 83 GLN A CA 1
ATOM 707 C C . GLN A 1 83 ? 4.590 -18.995 -4.225 1.00 54.69 83 GLN A C 1
ATOM 709 O O . GLN A 1 83 ? 5.807 -19.048 -4.090 1.00 54.69 83 GLN A O 1
ATOM 714 N N . GLY A 1 84 ? 4.010 -17.960 -4.846 1.00 53.84 84 GLY A N 1
ATOM 715 C CA . GLY A 1 84 ? 4.757 -16.809 -5.378 1.00 53.84 84 GLY A CA 1
ATOM 716 C C . GLY A 1 84 ? 3.849 -15.683 -5.885 1.00 53.84 84 GLY A C 1
ATOM 717 O O . GLY A 1 84 ? 2.731 -15.940 -6.325 1.00 53.84 84 GLY A O 1
ATOM 718 N N . PHE A 1 85 ? 4.309 -14.433 -5.800 1.00 49.94 85 PHE A N 1
ATOM 719 C CA . PHE A 1 85 ? 3.588 -13.252 -6.295 1.00 49.94 85 PHE A CA 1
ATOM 720 C C . PHE A 1 85 ? 3.955 -13.004 -7.770 1.00 49.94 85 PHE A C 1
ATOM 722 O O . PHE A 1 85 ? 5.142 -13.031 -8.097 1.00 49.94 85 PHE A O 1
ATOM 729 N N . TYR A 1 86 ? 2.955 -12.814 -8.642 1.00 53.41 86 TYR A N 1
ATOM 730 C CA . TYR A 1 86 ? 3.156 -12.616 -10.088 1.00 53.41 86 TYR A CA 1
ATOM 731 C C . TYR A 1 86 ? 3.774 -11.272 -10.448 1.00 53.41 86 TYR A C 1
ATOM 733 O O . TYR A 1 86 ? 3.479 -10.274 -9.758 1.00 53.41 86 TYR A O 1
#

Radius of gyration: 13.73 Å; chains: 1; bounding box: 30×36×33 Å

Organism: NCBI:txid1890302

Foldseek 3Di:
DQVVLVVVQVVCCVVPVDGDALVNQLVVVVVVCPDPVNVVCVVPDSVVSSVSSVLQNVLQVVCCVPVVHRNQRDDDDPPDPDDDRD

pLDDT: mean 85.47, std 11.52, range [49.94, 93.81]

Secondary structure (DSSP, 8-state):
-HHHHHHHHHHHHHHHS-PPPHHHHHHHHHHHHTSGGGGGGSSS-THHHHHHHHHHHHHHHHHHHHHSSS---PPPPTT-SS----

Sequence (86 aa):
AYNYCKRMSDRYYKLFGKSVSQLALQKRFTKIKKRKKYEWLKDINAQVPKQASKDFDTARKHSFKKYKNGYHTSYKSKKDLIQGFY